Protein AF-A0A5A7NC72-F1 (afdb_monomer)

Structure (mmCIF, N/CA/C/O backbone):
data_AF-A0A5A7NC72-F1
#
_entry.id   AF-A0A5A7NC72-F1
#
loop_
_atom_site.group_PDB
_atom_site.id
_atom_site.type_symbol
_atom_site.label_atom_id
_atom_site.label_alt_id
_atom_site.label_comp_id
_atom_site.label_asym_id
_atom_site.label_entity_id
_atom_site.label_seq_id
_atom_site.pdbx_PDB_ins_code
_atom_site.Cartn_x
_atom_site.Cartn_y
_atom_site.Cartn_z
_atom_site.occupancy
_atom_site.B_iso_or_equiv
_atom_site.auth_seq_id
_atom_site.auth_comp_id
_atom_site.auth_asym_id
_atom_site.auth_atom_id
_atom_site.pdbx_PDB_model_num
ATOM 1 N N . MET A 1 1 ? -17.372 3.787 -15.808 1.00 45.75 1 MET A N 1
ATOM 2 C CA . MET A 1 1 ? -16.993 3.472 -14.412 1.00 45.75 1 MET A CA 1
ATOM 3 C C . MET A 1 1 ? -15.703 2.683 -14.515 1.00 45.75 1 MET A C 1
ATOM 5 O O . MET A 1 1 ? -15.744 1.635 -15.128 1.00 45.75 1 MET A O 1
ATOM 9 N N . SER A 1 2 ? -14.555 3.240 -14.119 1.00 54.78 2 SER A N 1
ATOM 10 C CA . SER A 1 2 ? -13.250 2.653 -14.470 1.00 54.78 2 SER A CA 1
ATOM 11 C C . SER A 1 2 ? -12.995 1.330 -13.741 1.00 54.78 2 SER A C 1
ATOM 13 O O . SER A 1 2 ? -12.907 1.322 -12.515 1.00 54.78 2 SER A O 1
ATOM 15 N N . ASP A 1 3 ? -12.811 0.246 -14.497 1.00 64.94 3 ASP A N 1
ATOM 16 C CA . ASP A 1 3 ? -12.523 -1.126 -14.03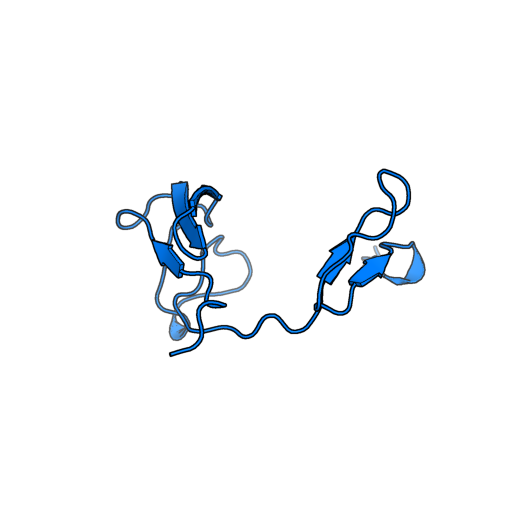1 1.00 64.94 3 ASP A CA 1
ATOM 17 C C . ASP A 1 3 ? -11.097 -1.324 -13.470 1.00 64.94 3 ASP A C 1
ATOM 19 O O . ASP A 1 3 ? -10.602 -2.446 -13.362 1.00 64.94 3 ASP A O 1
ATOM 23 N N . ASP A 1 4 ? -10.413 -0.238 -13.106 1.00 83.69 4 ASP A N 1
ATOM 24 C CA . ASP A 1 4 ? -9.019 -0.235 -12.647 1.00 83.69 4 ASP A CA 1
ATOM 25 C C . ASP A 1 4 ? -8.874 0.216 -11.189 1.00 83.69 4 ASP A C 1
ATOM 27 O O . ASP A 1 4 ? -7.906 0.867 -10.799 1.00 83.69 4 ASP A O 1
ATOM 31 N N . VAL A 1 5 ? -9.859 -0.123 -10.358 1.00 90.88 5 VAL A N 1
ATOM 32 C CA . VAL A 1 5 ? -9.808 0.122 -8.914 1.00 90.88 5 VAL A CA 1
ATOM 33 C C . VAL A 1 5 ? -9.442 -1.167 -8.191 1.00 90.88 5 VAL A C 1
ATOM 35 O O . VAL A 1 5 ? -10.077 -2.204 -8.373 1.00 90.88 5 VAL A O 1
ATOM 38 N N . ILE A 1 6 ? -8.438 -1.079 -7.321 1.00 93.56 6 ILE A N 1
ATOM 39 C CA . ILE A 1 6 ? -8.137 -2.119 -6.341 1.00 93.56 6 ILE A CA 1
ATOM 40 C C . ILE A 1 6 ? -8.976 -1.854 -5.093 1.00 93.56 6 ILE A C 1
ATOM 42 O O . ILE A 1 6 ? -8.862 -0.796 -4.473 1.00 93.56 6 ILE A O 1
ATOM 46 N N . PHE A 1 7 ? -9.807 -2.819 -4.708 1.00 96.06 7 PHE A N 1
ATOM 47 C CA . PHE A 1 7 ? -10.625 -2.737 -3.505 1.00 96.06 7 PHE A CA 1
ATOM 48 C C . PHE A 1 7 ? -10.144 -3.733 -2.456 1.00 96.06 7 PHE A C 1
ATOM 50 O O . PHE A 1 7 ? -10.081 -4.930 -2.716 1.00 96.06 7 PHE A O 1
ATOM 57 N N . VAL A 1 8 ? -9.838 -3.257 -1.252 1.00 96.81 8 VAL A N 1
ATOM 58 C CA . VAL A 1 8 ? -9.353 -4.103 -0.156 1.00 96.81 8 VAL A CA 1
ATOM 59 C C . VAL A 1 8 ? -10.390 -4.145 0.956 1.00 96.81 8 VAL A C 1
ATOM 61 O O . VAL A 1 8 ? -10.868 -3.107 1.413 1.00 96.81 8 VAL A O 1
ATOM 64 N N . ARG A 1 9 ? -10.723 -5.354 1.413 1.00 95.94 9 ARG A N 1
ATOM 65 C CA . ARG A 1 9 ? -11.640 -5.586 2.535 1.00 95.94 9 ARG A CA 1
ATOM 66 C C . ARG A 1 9 ? -11.076 -6.603 3.512 1.00 95.94 9 ARG A C 1
ATOM 68 O O . ARG A 1 9 ? -10.400 -7.549 3.117 1.00 95.94 9 ARG A O 1
ATOM 75 N N . ALA A 1 10 ? -11.428 -6.456 4.780 1.00 95.44 10 ALA A N 1
ATOM 76 C CA . ALA A 1 10 ? -11.163 -7.453 5.805 1.00 95.44 10 ALA A CA 1
ATOM 77 C C . ALA A 1 10 ? -12.215 -7.380 6.914 1.00 95.44 10 ALA A C 1
ATOM 79 O O . ALA A 1 10 ? -12.832 -6.327 7.099 1.00 95.44 10 ALA A O 1
ATOM 80 N N . PRO A 1 11 ? -12.408 -8.468 7.677 1.00 91.25 11 PRO A N 1
ATOM 81 C CA . PRO A 1 11 ? -13.108 -8.389 8.950 1.00 91.25 11 PRO A CA 1
ATOM 82 C C . PRO A 1 11 ? -12.403 -7.400 9.890 1.00 91.25 11 PRO A C 1
ATOM 84 O O . PRO A 1 11 ? -11.178 -7.250 9.844 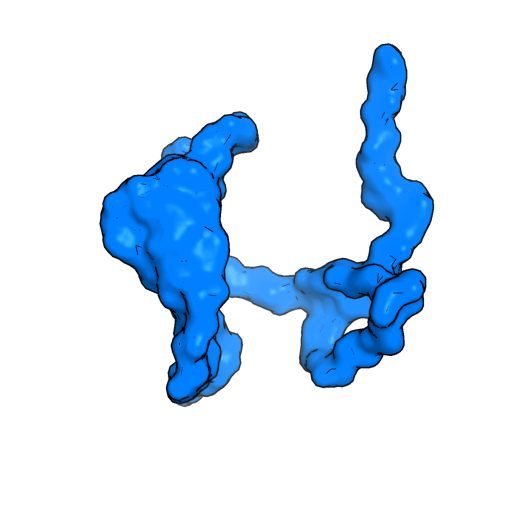1.00 91.25 11 PRO A O 1
ATOM 87 N N . ALA A 1 12 ? -13.173 -6.743 10.759 1.00 86.56 12 ALA A N 1
ATOM 88 C CA . ALA A 1 12 ? -12.642 -5.751 11.690 1.00 86.56 12 ALA A CA 1
ATOM 89 C C . ALA A 1 12 ? -11.472 -6.315 12.520 1.00 86.56 12 ALA A C 1
ATOM 91 O O . ALA A 1 12 ? -11.546 -7.432 13.038 1.00 86.56 12 ALA A O 1
ATOM 92 N N . HIS A 1 13 ? -10.397 -5.530 12.637 1.00 83.38 13 HIS A N 1
ATOM 93 C CA . HIS A 1 13 ? -9.199 -5.855 13.425 1.00 83.38 13 HIS A CA 1
ATOM 94 C C . HIS A 1 13 ? -8.509 -7.181 13.049 1.00 83.38 13 HIS A C 1
ATOM 96 O O . HIS A 1 13 ? -7.907 -7.837 13.901 1.00 83.38 13 HIS A O 1
ATOM 102 N N . LYS A 1 14 ? -8.596 -7.611 11.781 1.00 90.62 14 LYS A N 1
ATOM 103 C CA . LYS A 1 14 ? -7.878 -8.794 11.285 1.00 90.62 14 LYS A CA 1
ATOM 104 C C . LYS A 1 14 ? -6.735 -8.412 10.332 1.00 90.62 14 LYS A C 1
ATOM 106 O O . LYS A 1 14 ? -6.941 -7.586 9.447 1.00 90.62 14 LYS A O 1
ATOM 111 N N . PRO A 1 15 ? -5.565 -9.073 10.436 1.00 92.94 15 PRO A N 1
ATOM 112 C CA . PRO A 1 15 ? -4.402 -8.817 9.576 1.00 92.94 15 PRO A CA 1
ATOM 113 C C . PRO A 1 15 ? -4.451 -9.557 8.229 1.00 92.94 15 PRO A C 1
ATOM 115 O O . PRO A 1 15 ? -3.458 -9.625 7.508 1.00 92.94 15 PRO A O 1
ATOM 118 N N . ARG A 1 16 ? -5.587 -10.178 7.898 1.00 96.75 16 ARG A N 1
ATOM 119 C CA . ARG A 1 16 ? -5.804 -10.907 6.646 1.00 96.75 16 ARG A CA 1
ATOM 120 C C . ARG A 1 16 ? -7.075 -10.393 5.999 1.00 96.75 16 ARG A C 1
ATOM 122 O O . ARG A 1 16 ? -8.113 -10.318 6.657 1.00 96.75 16 ARG A O 1
ATOM 129 N N . GLY A 1 17 ? -6.968 -10.056 4.724 1.00 96.19 17 GLY A N 1
ATOM 130 C CA . GLY A 1 17 ? -8.058 -9.524 3.928 1.00 96.19 17 GLY A CA 1
ATOM 131 C C . GLY A 1 17 ? -8.116 -10.144 2.543 1.00 96.19 17 GLY A C 1
ATOM 132 O O . GLY A 1 17 ? -7.368 -11.064 2.205 1.00 96.19 17 GLY A O 1
ATOM 133 N N . VAL A 1 18 ? -9.030 -9.604 1.753 1.00 97.56 18 VAL A N 1
ATOM 134 C CA . VAL A 1 18 ? -9.184 -9.903 0.337 1.00 97.56 18 VAL A CA 1
ATOM 135 C C . VAL A 1 18 ? -8.998 -8.607 -0.432 1.00 97.56 18 VAL A C 1
ATOM 137 O O . VAL A 1 18 ? -9.679 -7.611 -0.163 1.00 97.56 18 VAL A O 1
ATOM 140 N N . LEU A 1 19 ? -8.077 -8.643 -1.384 1.00 96.75 19 LEU A N 1
ATOM 141 C CA . LEU A 1 19 ? -7.916 -7.640 -2.419 1.00 96.75 19 LEU A CA 1
ATOM 142 C C . LEU A 1 19 ? -8.707 -8.103 -3.637 1.00 96.75 19 LEU A C 1
ATOM 144 O O . LEU A 1 19 ? -8.457 -9.190 -4.149 1.00 96.75 19 LEU A O 1
ATOM 148 N N . ARG A 1 20 ? -9.622 -7.266 -4.119 1.00 96.31 20 ARG A N 1
ATOM 149 C CA . ARG A 1 20 ? -10.324 -7.462 -5.382 1.00 96.31 20 ARG A CA 1
ATOM 150 C C . ARG A 1 20 ? -9.804 -6.495 -6.434 1.00 96.31 20 ARG A C 1
ATOM 152 O O . ARG A 1 20 ? -9.734 -5.289 -6.191 1.00 96.31 20 ARG A O 1
ATOM 159 N N . TYR A 1 21 ? -9.491 -7.026 -7.607 1.00 93.50 21 TYR A N 1
ATOM 160 C CA . TYR A 1 21 ? -9.242 -6.255 -8.818 1.00 93.50 21 TYR A CA 1
ATOM 161 C C . TYR A 1 21 ? -10.057 -6.874 -9.951 1.00 93.50 21 TYR A C 1
ATOM 163 O O . TYR A 1 21 ? -9.859 -8.043 -10.289 1.00 93.50 21 TYR A O 1
ATOM 171 N N . ARG A 1 22 ? -10.995 -6.100 -10.509 1.00 90.94 22 ARG A N 1
ATOM 172 C CA . ARG A 1 22 ? -12.015 -6.608 -11.442 1.00 90.94 22 ARG A CA 1
ATOM 173 C C . ARG A 1 22 ? -12.752 -7.807 -10.820 1.00 90.94 22 ARG A C 1
ATOM 175 O O . ARG A 1 22 ? -13.238 -7.698 -9.692 1.00 90.94 22 A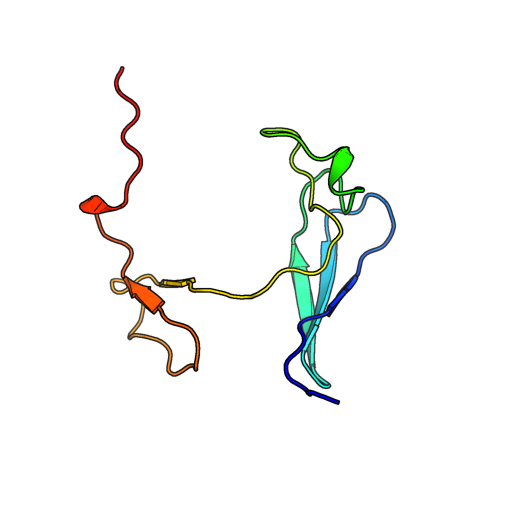RG A O 1
ATOM 182 N N . ASP A 1 23 ? -12.781 -8.944 -11.506 1.00 92.94 23 ASP A N 1
ATOM 183 C CA . ASP A 1 23 ? -13.438 -10.178 -11.055 1.00 92.94 23 ASP A CA 1
ATOM 184 C C . ASP A 1 23 ? -12.490 -11.159 -10.348 1.00 92.94 23 ASP A C 1
ATOM 186 O O . ASP A 1 23 ? -12.843 -12.312 -10.111 1.00 92.94 23 ASP A O 1
ATOM 190 N N . MET A 1 24 ? -11.276 -10.718 -10.004 1.00 94.56 24 MET A N 1
ATOM 191 C CA . MET A 1 24 ? -10.277 -11.548 -9.333 1.00 94.56 24 MET A CA 1
ATOM 192 C C . MET A 1 24 ? -10.132 -11.160 -7.863 1.00 94.56 24 MET A C 1
ATOM 194 O O . MET A 1 24 ? -9.929 -9.986 -7.539 1.00 94.56 24 MET A O 1
ATOM 198 N N . ASP A 1 25 ? -10.176 -12.169 -6.995 1.00 96.62 25 ASP A N 1
ATOM 199 C CA . ASP A 1 25 ? -9.921 -12.056 -5.560 1.00 96.62 25 ASP A CA 1
ATOM 200 C C . ASP A 1 25 ? -8.552 -12.654 -5.215 1.00 96.62 25 ASP A C 1
ATOM 202 O O . ASP A 1 25 ? -8.228 -13.784 -5.584 1.00 96.62 25 ASP A O 1
ATOM 206 N N . PHE A 1 26 ? -7.763 -11.902 -4.452 1.00 97.25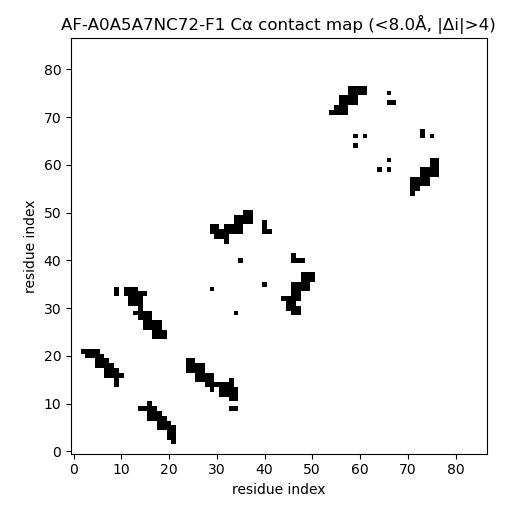 26 PHE A N 1
ATOM 207 C CA . PHE A 1 26 ? -6.444 -12.302 -3.978 1.00 97.25 26 PHE A CA 1
ATOM 208 C C . PHE A 1 26 ? -6.386 -12.208 -2.450 1.00 97.25 26 PHE A C 1
ATOM 210 O O . PHE A 1 26 ? -6.823 -11.200 -1.880 1.00 97.25 26 PHE A O 1
ATOM 217 N N . PRO A 1 27 ? -5.821 -13.209 -1.751 1.00 97.62 27 PRO A N 1
ATOM 218 C CA . PRO A 1 27 ? -5.527 -13.062 -0.334 1.00 97.62 27 PRO A CA 1
ATOM 219 C C . PRO A 1 27 ? -4.485 -11.953 -0.152 1.00 97.62 27 PRO A C 1
ATOM 221 O O . PRO A 1 27 ? -3.466 -11.931 -0.842 1.00 97.62 27 PRO A O 1
ATOM 224 N N . CYS A 1 28 ? -4.720 -11.0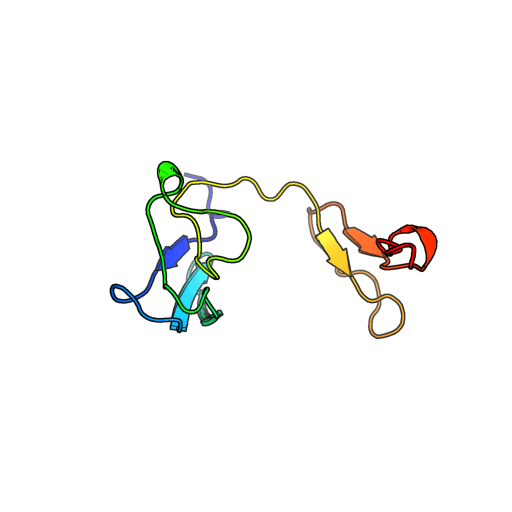40 0.787 1.00 96.19 28 CYS A N 1
ATOM 225 C CA . CYS A 1 28 ? -3.782 -9.962 1.078 1.00 96.19 28 CYS A CA 1
ATOM 226 C C . CYS A 1 28 ? -3.478 -9.864 2.574 1.00 96.19 28 CYS A C 1
ATOM 228 O O . CYS A 1 28 ? -4.314 -10.162 3.435 1.00 96.19 28 CYS A O 1
ATOM 230 N N . ALA A 1 29 ? -2.259 -9.431 2.880 1.00 96.69 29 ALA A N 1
ATOM 231 C CA . ALA A 1 29 ? -1.860 -9.088 4.234 1.00 96.69 29 ALA A CA 1
ATOM 232 C C . ALA A 1 29 ? -2.264 -7.644 4.549 1.00 96.69 29 ALA A C 1
ATOM 234 O O . ALA A 1 29 ? -2.235 -6.773 3.681 1.00 96.69 29 ALA A O 1
ATOM 235 N N . LEU A 1 30 ? -2.622 -7.407 5.804 1.00 96.56 30 LEU A N 1
ATOM 236 C CA . LEU A 1 30 ? -2.871 -6.087 6.368 1.00 96.56 30 LEU A CA 1
ATOM 237 C C . LEU A 1 30 ? -1.980 -5.895 7.591 1.00 96.56 30 LEU A C 1
ATOM 239 O O . LEU A 1 30 ? -1.415 -6.858 8.120 1.00 96.56 30 LEU A O 1
ATOM 243 N N . GLY A 1 31 ? -1.883 -4.653 8.057 1.00 94.31 31 GLY A N 1
ATOM 244 C CA . GLY A 1 31 ? -1.245 -4.350 9.330 1.00 94.31 31 GLY A CA 1
ATOM 245 C C . GLY A 1 31 ? -1.839 -5.190 10.470 1.00 94.31 31 GLY A C 1
ATOM 246 O O . GLY A 1 31 ? -3.013 -5.570 10.422 1.00 94.31 31 GLY A O 1
ATOM 247 N N . LEU A 1 32 ? -1.045 -5.491 11.506 1.00 95.31 32 LEU A N 1
ATOM 248 C CA . LEU A 1 32 ? -1.505 -6.310 12.632 1.00 95.31 32 LEU A CA 1
ATOM 249 C C . LEU A 1 32 ? -2.738 -5.714 13.329 1.00 95.31 32 LEU A C 1
ATOM 251 O O . LEU A 1 32 ? -3.613 -6.463 13.758 1.00 95.31 32 LEU A O 1
ATOM 255 N N . ALA A 1 33 ? -2.829 -4.385 13.396 1.00 94.81 33 ALA A N 1
ATOM 256 C CA . ALA A 1 33 ? -3.980 -3.683 13.963 1.00 94.81 33 ALA A CA 1
ATOM 257 C C . ALA A 1 33 ? -5.228 -3.700 13.045 1.00 94.81 33 ALA A C 1
ATOM 259 O O . ALA A 1 33 ? -6.304 -3.243 13.438 1.00 94.81 33 ALA A O 1
ATOM 260 N N . GLY A 1 34 ? -5.108 -4.259 11.837 1.00 95.38 34 GLY A N 1
ATOM 261 C CA . GLY A 1 34 ? -6.148 -4.286 10.814 1.00 95.38 34 GLY A CA 1
ATOM 262 C C . GLY A 1 34 ? -6.330 -2.936 10.121 1.00 95.38 34 GLY A C 1
ATOM 263 O O . GLY A 1 34 ? -5.428 -2.097 10.100 1.00 95.38 34 GLY A O 1
ATOM 264 N N . ILE A 1 35 ? -7.511 -2.742 9.530 1.00 95.94 35 ILE A N 1
ATOM 265 C CA . ILE A 1 35 ? -7.888 -1.483 8.879 1.00 95.94 35 ILE A CA 1
ATOM 266 C C . ILE A 1 35 ? -8.384 -0.492 9.938 1.00 95.94 35 ILE A C 1
ATOM 268 O O . ILE A 1 35 ? -9.318 -0.802 10.679 1.00 95.94 35 ILE A O 1
ATOM 272 N N . VAL A 1 36 ? -7.794 0.704 9.988 1.00 95.38 36 VAL A N 1
ATOM 273 C CA . VAL A 1 36 ? -8.169 1.781 10.925 1.00 95.38 36 VAL A CA 1
ATOM 274 C C . VAL A 1 36 ? -8.488 3.067 10.173 1.00 95.38 36 VAL A C 1
ATOM 276 O O . VAL A 1 36 ? -8.047 3.254 9.044 1.00 95.38 36 VAL A O 1
ATOM 279 N N . ALA A 1 37 ? -9.238 3.987 10.783 1.00 96.06 37 ALA A N 1
ATOM 280 C CA . ALA A 1 37 ? -9.438 5.313 10.198 1.00 96.06 37 ALA A CA 1
ATOM 281 C C . ALA A 1 37 ? -8.082 6.005 9.970 1.00 96.06 37 ALA A C 1
ATOM 283 O O . ALA A 1 37 ? -7.260 6.025 10.884 1.00 96.06 37 ALA A O 1
ATOM 284 N N . ALA A 1 38 ? -7.862 6.600 8.791 1.00 95.69 38 ALA A N 1
ATOM 285 C CA . ALA A 1 38 ? -6.578 7.222 8.447 1.00 95.69 38 ALA A CA 1
ATOM 286 C C . ALA A 1 38 ? -6.110 8.274 9.467 1.00 95.69 38 ALA A C 1
ATOM 288 O O . ALA A 1 38 ? -4.924 8.350 9.755 1.00 95.69 38 ALA A O 1
ATOM 289 N N . SER A 1 39 ? -7.032 9.020 10.084 1.00 96.62 39 SER A N 1
ATOM 290 C CA . SER A 1 39 ? -6.720 10.004 11.133 1.00 96.62 39 SER A CA 1
ATOM 291 C C . SER A 1 39 ? -6.174 9.405 12.435 1.00 96.62 39 SER A C 1
ATOM 293 O O . SER A 1 39 ? -5.648 10.137 13.268 1.00 96.62 39 SER A O 1
ATOM 295 N N . LYS A 1 40 ? -6.323 8.093 12.637 1.00 95.81 40 LYS A N 1
ATOM 296 C CA . LYS A 1 40 ? -5.815 7.363 13.805 1.00 95.81 40 LYS A CA 1
ATOM 297 C C . LYS A 1 40 ? -4.544 6.577 13.506 1.00 95.81 40 LYS A C 1
ATOM 299 O O . LYS A 1 40 ? -3.940 6.082 14.451 1.00 95.81 40 LYS A O 1
ATOM 304 N N . ALA A 1 41 ? -4.180 6.433 12.232 1.00 94.50 41 ALA A N 1
ATOM 305 C CA . ALA A 1 41 ? -2.978 5.715 11.855 1.00 94.50 41 ALA A CA 1
ATOM 306 C C . ALA A 1 41 ? -1.741 6.551 12.196 1.00 94.50 41 ALA A C 1
ATOM 308 O O . ALA A 1 41 ? -1.710 7.752 11.927 1.00 94.50 41 ALA A O 1
ATOM 309 N N . GLN A 1 42 ? -0.743 5.917 12.796 1.00 96.12 42 GLN A N 1
ATOM 310 C CA . GLN A 1 42 ? 0.501 6.547 13.225 1.00 96.12 42 GLN A CA 1
ATOM 311 C C . GLN A 1 42 ? 1.694 5.671 12.855 1.00 96.12 42 GLN A C 1
ATOM 313 O O . GLN A 1 42 ? 1.584 4.452 12.730 1.00 96.12 42 GLN A O 1
ATOM 318 N N . GLU A 1 43 ? 2.864 6.281 12.699 1.00 94.62 43 GLU A N 1
ATOM 319 C CA . GLU A 1 43 ? 4.077 5.512 12.442 1.00 94.62 43 GLU A CA 1
ATOM 320 C C . GLU A 1 43 ? 4.337 4.501 13.575 1.00 94.62 43 GLU A C 1
ATOM 322 O O . GLU A 1 43 ? 4.235 4.817 14.759 1.00 94.62 43 GLU A O 1
ATOM 327 N N . GLY A 1 44 ? 4.629 3.251 13.203 1.00 94.75 44 GLY A N 1
ATOM 328 C CA . GLY A 1 44 ? 4.889 2.162 14.150 1.00 94.75 44 GLY A CA 1
ATOM 329 C C . GLY A 1 44 ? 3.649 1.453 14.715 1.00 94.75 44 GLY A C 1
ATOM 330 O O . GLY A 1 44 ? 3.798 0.431 15.387 1.00 94.75 44 GLY A O 1
ATOM 331 N N . ASP A 1 45 ? 2.428 1.905 14.411 1.00 94.75 45 ASP A N 1
ATOM 332 C CA . ASP A 1 45 ? 1.193 1.277 14.914 1.00 94.75 45 ASP A CA 1
ATOM 333 C C . ASP A 1 45 ? 0.849 -0.065 14.238 1.00 94.75 45 ASP A C 1
ATOM 335 O O . ASP A 1 45 ? 0.059 -0.862 14.757 1.00 94.75 45 ASP A O 1
ATOM 339 N N . ARG A 1 46 ? 1.487 -0.343 13.094 1.00 95.56 46 ARG A N 1
ATOM 340 C CA . ARG A 1 46 ? 1.243 -1.512 12.239 1.00 95.56 46 ARG A CA 1
ATOM 341 C C . ARG A 1 46 ? -0.224 -1.613 11.814 1.00 95.56 46 ARG A C 1
ATOM 343 O O . ARG A 1 46 ? -0.768 -2.717 11.783 1.00 95.56 46 ARG A O 1
ATOM 350 N N . ALA A 1 47 ? -0.876 -0.502 11.500 1.00 95.81 47 ALA A N 1
ATOM 351 C CA . ALA A 1 47 ? -2.223 -0.471 10.950 1.00 95.81 47 ALA A CA 1
ATOM 352 C C . ALA A 1 47 ? -2.215 -0.316 9.421 1.00 95.81 47 ALA A C 1
ATOM 354 O O . ALA A 1 47 ? -1.236 0.119 8.818 1.00 95.81 47 ALA A O 1
ATOM 355 N N . THR A 1 48 ? -3.328 -0.673 8.778 1.00 95.69 48 THR A N 1
ATOM 356 C CA . THR A 1 48 ? -3.607 -0.294 7.388 1.00 95.69 48 THR A CA 1
ATOM 357 C C . THR A 1 48 ? -4.587 0.883 7.391 1.00 95.69 48 THR A C 1
ATOM 359 O O . THR A 1 48 ? -5.745 0.704 7.774 1.00 95.69 48 THR A O 1
ATOM 362 N N . PRO A 1 49 ? -4.169 2.090 6.982 1.00 96.38 49 PRO A N 1
ATOM 363 C CA . PRO A 1 49 ? -5.057 3.246 6.934 1.00 96.38 49 PRO A CA 1
ATOM 364 C C . PRO A 1 49 ? -6.203 3.047 5.931 1.00 96.38 49 PRO A C 1
ATOM 366 O O . PRO A 1 49 ? -5.988 2.689 4.773 1.00 96.38 49 PRO A O 1
ATOM 369 N N . ALA A 1 50 ? -7.438 3.284 6.366 1.00 96.12 50 ALA A N 1
ATOM 370 C CA . ALA A 1 50 ? -8.614 3.278 5.509 1.00 96.12 50 ALA A CA 1
ATOM 371 C C . ALA A 1 50 ? -8.647 4.547 4.656 1.00 96.12 50 ALA A C 1
ATOM 373 O O . ALA A 1 50 ? -8.602 5.658 5.186 1.00 96.12 50 ALA A O 1
ATOM 374 N N . GLY A 1 51 ? -8.810 4.391 3.347 1.00 95.00 51 GLY A N 1
ATOM 375 C CA . GLY A 1 51 ? -8.899 5.526 2.443 1.00 95.00 51 GLY A CA 1
ATOM 376 C C . GLY A 1 51 ? -8.940 5.115 0.980 1.00 95.00 51 GLY A C 1
ATOM 377 O O . GLY A 1 51 ? -8.926 3.932 0.639 1.00 95.00 51 GLY A O 1
ATOM 378 N N . ARG A 1 52 ? -9.000 6.122 0.112 1.00 95.69 52 ARG A N 1
ATOM 379 C CA . ARG A 1 52 ? -8.788 5.970 -1.327 1.00 95.69 52 ARG A CA 1
ATOM 380 C C . ARG A 1 52 ? -7.412 6.528 -1.644 1.00 95.69 52 ARG A C 1
ATOM 382 O O . ARG A 1 52 ? -7.171 7.710 -1.423 1.00 95.69 52 ARG A O 1
ATOM 389 N N . TYR A 1 53 ? -6.543 5.669 -2.154 1.00 93.69 53 TYR A N 1
ATOM 390 C CA . TYR A 1 53 ? -5.169 6.009 -2.493 1.00 93.69 53 TYR A CA 1
ATOM 391 C C . TYR A 1 53 ? -4.968 5.828 -3.990 1.00 93.69 53 TYR A C 1
ATOM 393 O O . TYR A 1 53 ? -5.487 4.877 -4.579 1.00 93.69 53 TYR A O 1
ATOM 401 N N . ARG A 1 54 ? -4.226 6.746 -4.605 1.00 92.38 54 ARG A N 1
ATOM 402 C CA . ARG A 1 54 ? -3.798 6.605 -5.992 1.00 92.38 54 ARG A CA 1
ATOM 403 C C . ARG A 1 54 ? -2.522 5.769 -6.035 1.00 92.38 54 ARG A C 1
ATOM 405 O O . ARG A 1 54 ? -1.630 5.948 -5.211 1.00 92.38 54 ARG A O 1
ATOM 412 N N . LEU A 1 55 ? -2.452 4.844 -6.988 1.00 90.12 55 LEU A N 1
ATOM 413 C CA . LEU A 1 55 ? -1.210 4.149 -7.307 1.00 90.12 55 LEU A CA 1
ATOM 414 C C . LEU A 1 55 ? -0.372 5.082 -8.184 1.00 90.12 55 LEU A C 1
ATOM 416 O O . LEU A 1 55 ? -0.731 5.315 -9.335 1.00 90.12 55 LEU A O 1
ATOM 420 N N . GLU A 1 56 ? 0.688 5.654 -7.618 1.00 91.88 56 GLU A N 1
ATOM 421 C CA . GLU A 1 56 ? 1.533 6.636 -8.314 1.00 91.88 56 GLU A CA 1
ATOM 422 C C . GLU A 1 56 ? 2.711 5.960 -9.029 1.00 91.88 56 GLU A C 1
ATOM 424 O O . GLU A 1 56 ? 2.923 6.150 -10.223 1.00 91.88 56 GLU A O 1
ATOM 429 N N . SER A 1 57 ? 3.457 5.122 -8.311 1.00 94.25 57 SER A N 1
ATOM 430 C CA . SER A 1 57 ? 4.625 4.402 -8.822 1.00 94.25 57 SER A CA 1
ATOM 431 C C . SER A 1 57 ? 4.903 3.162 -7.971 1.00 94.25 57 SER A C 1
ATOM 433 O O . SER A 1 57 ? 4.209 2.890 -6.986 1.00 94.25 57 SER A O 1
ATOM 435 N N . GLY A 1 58 ? 5.904 2.375 -8.356 1.00 92.94 58 GLY A N 1
ATOM 436 C CA . GLY A 1 58 ? 6.333 1.213 -7.591 1.00 92.94 58 GLY A CA 1
ATOM 437 C C . GLY A 1 58 ? 7.811 0.899 -7.752 1.00 92.94 58 GLY A C 1
ATOM 438 O O . GLY A 1 58 ? 8.512 1.446 -8.602 1.00 92.94 58 GLY A O 1
ATOM 439 N N . PHE A 1 59 ? 8.277 -0.037 -6.934 1.00 94.12 59 PHE A N 1
ATOM 440 C CA . PHE A 1 59 ? 9.639 -0.544 -6.994 1.00 94.12 59 PHE A CA 1
ATOM 441 C C . PHE A 1 59 ? 9.633 -2.034 -7.311 1.00 94.12 59 PHE A C 1
ATOM 443 O O . PHE A 1 59 ? 8.737 -2.764 -6.886 1.00 94.12 59 PHE A O 1
ATOM 450 N N . TYR A 1 60 ? 10.639 -2.500 -8.044 1.00 95.12 60 TYR A N 1
ATOM 451 C CA . TYR A 1 60 ? 10.801 -3.920 -8.348 1.00 95.12 60 TYR A CA 1
ATOM 452 C C . TYR A 1 60 ? 12.244 -4.377 -8.148 1.00 95.12 60 TYR A C 1
ATOM 454 O O 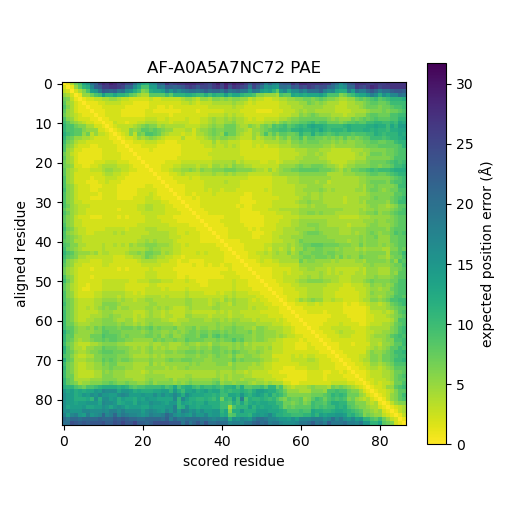. TYR A 1 60 ? 13.196 -3.597 -8.196 1.00 95.12 60 TYR A O 1
ATOM 462 N N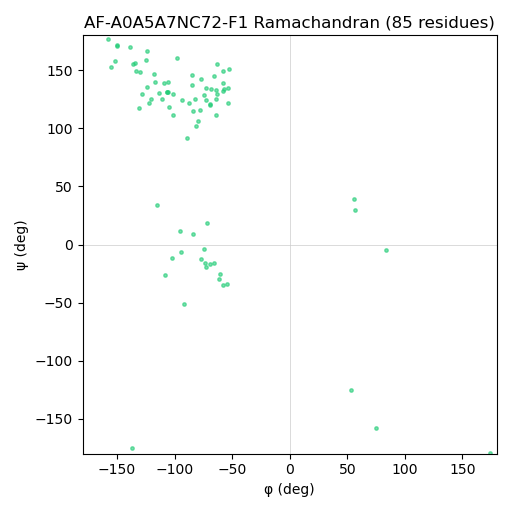 . ARG A 1 61 ? 12.406 -5.678 -7.919 1.00 93.69 61 ARG A N 1
ATOM 463 C CA . ARG A 1 61 ? 13.704 -6.319 -7.724 1.00 93.69 61 ARG A CA 1
ATOM 464 C C . ARG A 1 61 ? 14.291 -6.781 -9.049 1.00 93.69 61 ARG A C 1
ATOM 466 O O . ARG A 1 61 ? 14.025 -7.901 -9.479 1.00 93.69 61 ARG A O 1
ATOM 473 N N . ALA A 1 62 ? 15.086 -5.916 -9.677 1.00 94.06 62 ALA A N 1
ATOM 474 C CA . ALA A 1 62 ? 15.748 -6.203 -10.952 1.00 94.06 62 ALA A CA 1
ATOM 475 C C . ALA A 1 62 ? 16.712 -7.401 -10.878 1.00 94.06 62 ALA A C 1
ATOM 477 O O . ALA A 1 62 ? 16.935 -8.077 -11.875 1.00 94.06 62 ALA A O 1
ATOM 478 N N . ASP A 1 63 ? 17.231 -7.697 -9.685 1.00 92.62 63 ASP A N 1
ATOM 479 C CA . ASP A 1 63 ? 18.062 -8.869 -9.408 1.00 92.62 63 ASP A CA 1
ATOM 480 C C . ASP A 1 63 ? 17.272 -10.191 -9.393 1.00 92.62 63 ASP A C 1
ATOM 482 O O . ASP A 1 63 ? 17.858 -11.261 -9.533 1.00 92.62 63 ASP A O 1
ATOM 486 N N . ARG A 1 64 ? 15.942 -10.139 -9.222 1.00 94.81 64 ARG A N 1
ATOM 487 C CA . ARG A 1 64 ? 15.061 -11.322 -9.192 1.00 94.81 64 ARG A CA 1
ATOM 488 C C . ARG A 1 64 ? 14.176 -11.467 -10.421 1.00 94.81 64 ARG A C 1
ATOM 490 O O . ARG A 1 64 ? 13.729 -12.574 -10.708 1.00 94.81 64 ARG A O 1
ATOM 497 N N . MET A 1 65 ? 13.856 -10.369 -11.101 1.00 95.19 65 MET A N 1
ATOM 498 C CA . MET A 1 65 ? 12.945 -10.386 -12.240 1.00 95.19 65 MET A CA 1
ATOM 499 C C . MET A 1 65 ? 13.184 -9.223 -13.202 1.00 95.19 65 MET A C 1
ATOM 501 O O . MET A 1 65 ? 13.583 -8.130 -12.800 1.00 95.19 65 MET A O 1
ATOM 505 N N . ALA A 1 66 ? 12.847 -9.441 -14.475 1.00 95.38 66 ALA A N 1
ATOM 506 C CA . ALA A 1 66 ? 12.741 -8.363 -15.451 1.00 95.38 66 ALA A CA 1
ATOM 507 C C . ALA A 1 66 ? 11.632 -7.371 -15.056 1.00 95.38 66 ALA A C 1
ATOM 509 O O . ALA A 1 66 ? 10.674 -7.740 -14.369 1.00 95.38 66 ALA A O 1
ATOM 510 N N . ARG A 1 67 ? 11.740 -6.119 -15.526 1.00 95.62 67 ARG A N 1
ATOM 511 C CA . ARG A 1 67 ? 10.728 -5.083 -15.275 1.00 95.62 67 ARG A CA 1
ATOM 512 C C . ARG A 1 67 ? 9.336 -5.590 -15.693 1.00 95.62 67 ARG A C 1
ATOM 514 O O . ARG A 1 67 ? 9.149 -5.903 -16.874 1.00 95.62 67 ARG A O 1
ATOM 521 N N . PRO A 1 68 ? 8.353 -5.635 -14.774 1.00 95.50 68 PRO A N 1
ATOM 522 C CA . PRO A 1 68 ? 6.979 -5.970 -15.122 1.00 95.50 68 PRO A CA 1
ATOM 523 C C . PRO A 1 68 ? 6.422 -5.010 -16.176 1.00 95.50 68 PRO A C 1
ATOM 525 O O . PRO A 1 68 ? 6.630 -3.799 -16.100 1.00 95.50 68 PRO A O 1
ATOM 528 N N . ARG A 1 69 ? 5.683 -5.546 -17.151 1.00 95.06 69 ARG A N 1
ATOM 529 C CA . ARG A 1 69 ? 4.954 -4.729 -18.127 1.00 95.06 69 ARG A CA 1
ATOM 530 C C . ARG A 1 69 ? 3.641 -4.265 -17.500 1.00 95.06 69 ARG A C 1
ATOM 532 O O . ARG A 1 69 ? 2.696 -5.043 -17.418 1.00 95.06 69 ARG A O 1
ATOM 539 N N . CYS A 1 70 ? 3.587 -3.017 -17.048 1.00 90.12 70 CYS A N 1
ATOM 540 C CA . CYS A 1 70 ? 2.373 -2.395 -16.524 1.00 90.12 70 CYS A CA 1
ATOM 541 C C . CYS A 1 70 ? 2.374 -0.880 -16.776 1.00 90.12 70 CYS A C 1
ATOM 543 O O . CYS A 1 70 ? 3.380 -0.317 -17.204 1.00 90.12 70 CYS A O 1
ATOM 545 N N . ALA A 1 71 ? 1.234 -0.234 -16.521 1.00 90.25 71 ALA A N 1
ATOM 546 C CA . ALA A 1 71 ? 1.063 1.210 -16.698 1.00 90.25 71 ALA A CA 1
ATOM 547 C C . ALA A 1 71 ? 1.695 2.056 -15.576 1.00 90.25 71 ALA A C 1
ATOM 549 O O . ALA A 1 71 ? 1.790 3.271 -15.718 1.00 90.25 71 ALA A O 1
ATOM 550 N N . LEU A 1 72 ? 2.102 1.436 -14.463 1.00 91.25 72 LEU A N 1
ATOM 551 C CA . LEU A 1 72 ? 2.755 2.140 -13.361 1.00 91.25 72 LEU A CA 1
ATOM 552 C C . LEU A 1 72 ? 4.214 2.435 -13.704 1.00 91.25 72 LEU A C 1
ATOM 554 O O . LEU A 1 72 ? 4.909 1.599 -14.294 1.00 91.25 72 LEU A O 1
ATOM 558 N N . ASP A 1 73 ? 4.696 3.602 -13.280 1.00 94.19 73 ASP A N 1
ATOM 559 C CA . ASP A 1 73 ? 6.126 3.869 -13.318 1.00 94.19 73 ASP A CA 1
ATOM 560 C C . ASP A 1 73 ? 6.823 2.988 -12.275 1.00 94.19 73 ASP A C 1
ATOM 562 O O . ASP A 1 73 ? 6.468 3.002 -11.094 1.00 94.19 73 ASP A O 1
ATOM 566 N N . LEU A 1 74 ? 7.754 2.150 -12.731 1.00 95.56 74 LEU A N 1
ATOM 567 C CA . LEU A 1 74 ? 8.414 1.149 -11.897 1.00 95.56 74 LEU A CA 1
ATOM 568 C C . LEU A 1 74 ? 9.918 1.370 -11.915 1.00 95.56 74 LEU A C 1
ATOM 570 O O . LEU A 1 74 ? 10.555 1.253 -12.966 1.00 95.56 74 LEU A O 1
ATOM 574 N N . HIS A 1 75 ? 10.493 1.578 -10.736 1.00 93.31 75 HIS A N 1
ATOM 575 C CA . HIS A 1 75 ? 11.925 1.793 -10.568 1.00 93.31 75 HIS A CA 1
ATOM 576 C C . HIS A 1 75 ? 12.612 0.552 -9.977 1.00 93.31 75 HIS A C 1
ATOM 578 O O . HIS A 1 75 ? 12.059 -0.103 -9.088 1.00 93.31 75 HIS A O 1
ATOM 584 N N . PRO A 1 76 ? 13.815 0.185 -10.449 1.00 94.25 76 PRO A N 1
ATOM 585 C CA . PRO A 1 76 ? 14.568 -0.901 -9.839 1.00 94.25 76 PRO A CA 1
ATOM 586 C C . PRO A 1 76 ? 15.042 -0.486 -8.440 1.00 94.25 76 PRO A C 1
ATOM 588 O O . PRO A 1 76 ? 15.593 0.602 -8.275 1.00 94.25 76 PRO A O 1
ATOM 591 N N . ILE A 1 77 ? 14.870 -1.359 -7.444 1.00 93.00 77 ILE A N 1
ATOM 592 C CA . ILE A 1 77 ? 15.476 -1.172 -6.117 1.00 93.00 77 ILE A CA 1
ATOM 593 C C . ILE A 1 77 ? 17.000 -1.226 -6.282 1.00 93.00 77 ILE A C 1
ATOM 595 O O . ILE A 1 77 ? 17.527 -2.201 -6.817 1.00 93.00 77 ILE A O 1
ATOM 599 N N . ASN A 1 78 ? 17.701 -0.188 -5.825 1.00 86.75 7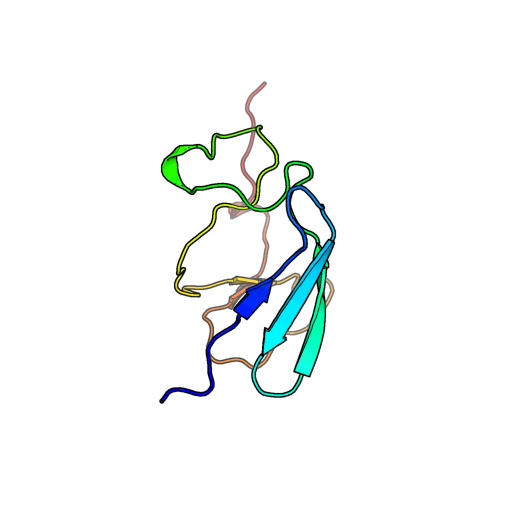8 ASN A N 1
ATOM 600 C CA . ASN A 1 78 ? 19.161 -0.085 -5.873 1.00 86.75 78 ASN A CA 1
ATOM 601 C C . ASN A 1 78 ? 19.721 0.519 -4.570 1.00 86.75 78 ASN A C 1
ATOM 603 O O . ASN A 1 78 ? 18.968 1.020 -3.734 1.00 86.75 78 ASN A O 1
ATOM 607 N N . GLU A 1 79 ? 21.045 0.477 -4.391 1.00 81.06 79 GLU A N 1
ATOM 608 C CA . GLU A 1 79 ? 21.705 0.968 -3.170 1.00 81.06 79 GLU A CA 1
ATOM 609 C C . GLU A 1 79 ? 21.493 2.461 -2.903 1.00 81.06 79 GLU A C 1
ATOM 611 O O . GLU A 1 79 ? 21.475 2.880 -1.746 1.00 81.06 79 GLU A O 1
ATOM 616 N N . ALA A 1 80 ? 21.311 3.267 -3.952 1.00 78.69 80 ALA A N 1
ATOM 617 C CA . ALA A 1 80 ? 21.080 4.700 -3.809 1.00 78.69 80 ALA A CA 1
ATOM 618 C C . ALA A 1 80 ? 19.707 5.019 -3.187 1.00 78.69 80 ALA A C 1
ATOM 620 O O . ALA A 1 80 ? 19.510 6.126 -2.695 1.00 78.69 80 ALA A O 1
ATOM 621 N N . MET A 1 81 ? 18.772 4.061 -3.175 1.00 77.19 81 MET A N 1
ATOM 622 C CA . MET A 1 81 ? 17.439 4.204 -2.573 1.00 77.19 81 MET A CA 1
ATOM 623 C C . MET A 1 81 ? 17.353 3.687 -1.132 1.00 77.19 81 MET A C 1
ATOM 625 O O . MET A 1 81 ? 16.310 3.831 -0.493 1.00 77.19 81 MET A O 1
ATOM 629 N N . LEU A 1 82 ? 18.408 3.057 -0.607 1.00 75.12 82 LEU A N 1
ATOM 630 C CA . LEU A 1 82 ? 18.395 2.553 0.763 1.00 75.12 82 LEU A CA 1
ATOM 631 C C . LEU A 1 82 ? 18.477 3.719 1.749 1.00 75.12 82 LEU A C 1
ATOM 633 O O . LEU A 1 82 ? 19.424 4.508 1.725 1.00 75.12 82 LEU A O 1
ATOM 637 N N . VAL A 1 83 ? 17.505 3.789 2.661 1.00 76.62 83 VAL A N 1
ATOM 638 C CA . VAL A 1 83 ? 17.579 4.684 3.818 1.00 76.62 83 VAL A CA 1
ATOM 639 C C . VAL A 1 83 ? 18.746 4.221 4.682 1.00 76.62 83 VAL A C 1
ATOM 641 O O . VAL A 1 83 ? 18.720 3.134 5.261 1.00 76.62 83 VAL A O 1
ATOM 644 N N . ARG A 1 84 ? 19.798 5.037 4.742 1.00 76.56 84 ARG A N 1
ATOM 645 C CA . ARG A 1 84 ? 20.937 4.802 5.627 1.00 76.56 84 ARG A CA 1
ATOM 646 C C . ARG A 1 84 ? 20.593 5.369 6.995 1.00 76.56 84 ARG A C 1
ATOM 648 O O . ARG A 1 84 ? 20.451 6.579 7.139 1.00 76.56 84 ARG A O 1
ATOM 655 N N . CYS A 1 85 ? 20.478 4.502 7.991 1.00 61.59 85 CYS A N 1
ATOM 656 C CA . CYS A 1 85 ? 20.526 4.942 9.378 1.00 61.59 85 CYS A CA 1
ATOM 657 C C . CYS A 1 85 ? 22.000 5.195 9.713 1.00 61.59 85 CYS A C 1
ATOM 659 O O . CYS A 1 85 ? 22.810 4.270 9.634 1.00 61.59 85 CYS A O 1
ATOM 661 N N . ALA A 1 86 ? 22.361 6.444 10.011 1.00 63.56 86 ALA A N 1
ATOM 662 C CA . ALA A 1 86 ? 23.644 6.725 10.646 1.00 63.56 86 ALA A CA 1
ATOM 663 C C . ALA A 1 86 ? 23.637 6.114 12.064 1.00 63.56 86 ALA A C 1
ATOM 665 O O . ALA A 1 86 ? 22.558 6.060 12.665 1.00 63.56 86 ALA A O 1
ATOM 666 N N . PRO A 1 87 ? 24.780 5.603 12.558 1.00 64.31 87 PRO A N 1
ATOM 667 C CA . PRO A 1 87 ? 24.891 5.124 13.934 1.00 64.31 87 PRO A CA 1
ATOM 668 C C . PRO A 1 87 ? 24.636 6.238 14.955 1.00 64.31 87 PRO A C 1
ATOM 670 O O . PRO A 1 87 ? 24.903 7.419 14.628 1.00 64.31 87 PRO A O 1
#

Nearest PDB structures (foldseek):
  8os5-assembly1_B  TM=4.340E-01  e=9.098E+00  Homo sapiens
  3r4q-assembly2_D  TM=3.668E-01  e=9.098E+00  Agrobacterium fabrum str. C58

Sequence (87 aa):
MSDDVIFVRAPAHKPRGVLRYRDMDFPCALGLAGIVAASKAQEGDRATPAGRYRLESGFYRADRMA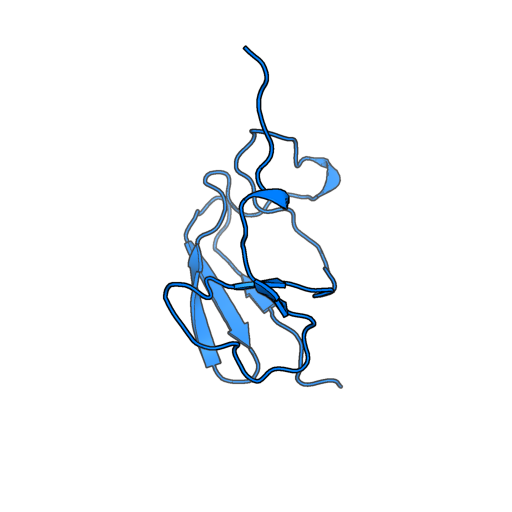RPRCALDLHPINEAMLVRCAP

Secondary structure (DSSP, 8-state):
--S--EEEE--TT-SEEEEEETTEEEEEE--TT-EEEGGG--TTS--EEES-----EEEE-TTTSPPP-SSSEEEE--GGGS-----

Solvent-accessible surface area (backbone atoms only — not comparable to full-atom values): 5669 Å² total; per-residue (Å²): 131,80,77,83,53,79,46,77,50,56,62,88,60,34,37,53,31,41,34,32,47,71,96,44,79,40,85,37,82,46,23,69,55,3,71,38,58,46,93,74,56,56,93,90,60,44,52,32,63,52,80,89,79,83,89,74,63,49,73,44,56,61,93,80,40,77,86,79,92,65,94,58,54,69,44,67,69,51,80,91,74,56,86,77,81,77,133

pLDDT: mean 90.56, std 10.06, range [45.75, 97.62]

Mean predicted aligned error: 5.51 Å

Radius of gyration: 15.88 Å; Cα contacts (8 Å, |Δi|>4): 124; chains: 1; bounding box: 42×23×33 Å

Foldseek 3Di:
DDQADWDWDDDQQPQWTWIDRRPDIDIDGFFNREEDDQVPDDPPPRGDHDDDDDQAAEEDDVVVDDDDDDPHHYHYDDPVPDDDDDD